Protein AF-R6BQC8-F1 (afdb_monomer_lite)

Foldseek 3Di:
DKKWAFDDFDADPVRATADPDCVLVLLVLVVLLVQFFKKKFWAAPPLVVSVVLLVVAFDFDDDPDNTTMTMHTPDPVSSCCCSVVQADPVRAGSTQKMWTHHPNHTAWIQHRSRNIIDGDDDDPVVQVVQVVSCVVDVRGVGMDDD

Radius of gyration: 14.48 Å; chains: 1; bounding box: 34×36×37 Å

Secondary structure (DSSP, 8-state):
-EEEEEPPPEE-TTS-EE-S--HHHHHHHHHHHTT-SEEEEEE-TT-HHHHHHHHHHSEEE--SSSSEEEEEE--HHHHHHHHHS-B-TTSSBS-SEEEEEETTEEEEEEEGGGTEEEE---SHHHHHHHHHHHHH-TTEEEEEE-

Sequence (146 aa):
MLILEFEEHRTNEEGKEIFESCDWWKELVSRAAQDADRFEVRCWEDEQEGIAFGQQYGQKQESSTKEIVFAGELTGQALSALVGDCVGADGVLKYFTLNLYAGGKLLFSSSHYGSEIYWMKDSFAEIGFLMMLTKKYPLIKGFDKR

pLDDT: mean 94.4, std 4.86, range [71.44, 98.75]

Structure (mmCIF, N/CA/C/O backbone):
data_AF-R6BQC8-F1
#
_entry.id   AF-R6BQC8-F1
#
loop_
_atom_site.group_PDB
_atom_site.id
_atom_site.type_symbol
_atom_site.label_atom_id
_atom_site.label_alt_id
_atom_site.label_comp_id
_atom_site.label_asym_id
_atom_site.label_entity_id
_atom_site.label_seq_id
_atom_site.pdbx_PDB_ins_code
_atom_site.Cartn_x
_atom_site.Cartn_y
_atom_site.Cartn_z
_atom_site.occupancy
_atom_site.B_iso_or_equiv
_atom_site.auth_seq_id
_atom_site.auth_comp_id
_atom_site.auth_asym_id
_atom_site.auth_atom_id
_atom_site.pdbx_PDB_model_num
ATOM 1 N N . MET A 1 1 ? 4.708 3.968 16.727 1.00 91.69 1 MET A N 1
ATOM 2 C CA . MET A 1 1 ? 4.666 3.491 15.328 1.00 91.69 1 MET A CA 1
ATOM 3 C C . MET A 1 1 ? 5.729 2.415 15.172 1.00 91.69 1 MET A C 1
ATOM 5 O O . MET A 1 1 ? 6.746 2.496 15.849 1.00 91.69 1 MET A O 1
ATOM 9 N N . LEU A 1 2 ? 5.498 1.395 14.351 1.00 96.56 2 LEU A N 1
ATOM 10 C CA . LEU A 1 2 ? 6.510 0.397 14.004 1.00 96.56 2 LEU A CA 1
ATOM 11 C C . LEU A 1 2 ? 6.995 0.665 12.578 1.00 96.56 2 LEU A C 1
ATOM 13 O O . LEU A 1 2 ? 6.178 0.967 11.709 1.00 96.56 2 LEU A O 1
ATOM 17 N N . ILE A 1 3 ? 8.299 0.584 12.348 1.00 96.25 3 ILE A N 1
ATOM 18 C CA . ILE A 1 3 ? 8.915 0.784 11.031 1.00 96.25 3 ILE A CA 1
ATOM 19 C C . ILE A 1 3 ? 9.629 -0.504 10.660 1.00 96.25 3 ILE A C 1
ATOM 21 O O . ILE A 1 3 ? 10.435 -0.974 11.458 1.00 96.25 3 ILE A O 1
ATOM 25 N N . LEU A 1 4 ? 9.324 -1.081 9.499 1.00 95.56 4 LEU A N 1
ATOM 26 C CA . LEU A 1 4 ? 10.020 -2.288 9.048 1.00 95.56 4 LEU A CA 1
ATOM 27 C C . LEU A 1 4 ? 11.387 -1.924 8.480 1.00 95.56 4 LEU A C 1
ATOM 29 O O . LEU A 1 4 ? 11.551 -0.903 7.815 1.00 95.56 4 LEU A O 1
ATOM 33 N N . GLU A 1 5 ? 12.347 -2.805 8.722 1.00 92.12 5 GLU A N 1
ATOM 34 C CA . GLU A 1 5 ? 13.695 -2.707 8.188 1.00 92.12 5 GLU A CA 1
ATOM 35 C C . GLU A 1 5 ? 13.914 -3.794 7.146 1.00 92.12 5 GLU A C 1
ATOM 37 O O . GLU A 1 5 ? 13.631 -4.971 7.391 1.00 92.12 5 GLU A O 1
ATOM 42 N N . PHE A 1 6 ? 14.461 -3.406 6.000 1.00 89.94 6 PHE A N 1
ATOM 43 C CA . PHE A 1 6 ? 14.692 -4.304 4.878 1.00 89.94 6 PHE A CA 1
ATOM 44 C C . PHE A 1 6 ? 16.188 -4.573 4.652 1.00 89.94 6 PHE A C 1
ATOM 46 O O . PHE A 1 6 ? 17.069 -3.820 5.084 1.00 89.94 6 PHE A O 1
ATOM 53 N N . GLU A 1 7 ? 16.499 -5.688 3.995 1.00 83.06 7 GLU A N 1
ATOM 54 C CA . GLU A 1 7 ? 17.796 -5.896 3.350 1.00 83.06 7 GLU A CA 1
ATOM 55 C C . GLU A 1 7 ? 18.055 -4.856 2.258 1.00 83.06 7 GLU A C 1
ATOM 57 O O . GLU A 1 7 ? 17.137 -4.163 1.814 1.00 83.06 7 GLU A O 1
ATOM 62 N N . GLU A 1 8 ? 19.331 -4.706 1.878 1.00 72.31 8 GLU A N 1
ATOM 63 C CA . GLU A 1 8 ? 19.696 -3.827 0.767 1.00 72.31 8 GLU A CA 1
ATOM 64 C C . GLU A 1 8 ? 18.892 -4.239 -0.469 1.00 72.31 8 GLU A C 1
ATOM 66 O O . GLU A 1 8 ? 18.992 -5.366 -0.958 1.00 72.31 8 GLU A O 1
ATOM 71 N N . HIS A 1 9 ? 18.062 -3.315 -0.933 1.00 71.44 9 HIS A N 1
ATOM 72 C CA . HIS A 1 9 ? 17.235 -3.458 -2.118 1.00 71.44 9 HIS A CA 1
ATOM 73 C C . HIS A 1 9 ? 17.939 -2.842 -3.325 1.00 71.44 9 HIS A C 1
ATOM 75 O O . HIS A 1 9 ? 18.886 -2.060 -3.204 1.00 71.44 9 HIS A O 1
ATOM 81 N N . ARG A 1 10 ? 17.507 -3.261 -4.514 1.00 82.38 10 ARG A N 1
ATOM 82 C CA . ARG A 1 10 ? 18.021 -2.747 -5.783 1.00 82.38 10 ARG A CA 1
ATOM 83 C C . ARG A 1 10 ? 16.997 -1.795 -6.361 1.00 82.38 10 ARG A C 1
ATOM 85 O O . ARG A 1 10 ? 15.810 -2.094 -6.321 1.00 82.38 10 ARG A O 1
ATOM 92 N N . THR A 1 11 ? 17.469 -0.736 -6.996 1.00 86.25 11 THR A N 1
ATOM 93 C CA . THR A 1 11 ? 16.619 0.133 -7.800 1.00 86.25 11 THR A CA 1
ATOM 94 C C . THR A 1 11 ? 16.803 -0.141 -9.291 1.00 86.25 11 THR A C 1
ATOM 96 O O . THR A 1 11 ? 17.864 -0.600 -9.727 1.00 86.25 11 THR A O 1
ATOM 99 N N . ASN A 1 12 ? 15.758 0.104 -10.083 1.00 84.56 12 ASN A N 1
ATOM 100 C CA . ASN A 1 12 ? 15.864 0.144 -11.543 1.00 84.56 12 ASN A CA 1
ATOM 101 C C . ASN A 1 12 ? 16.537 1.457 -12.013 1.00 84.56 12 ASN A C 1
ATOM 103 O O . ASN A 1 12 ? 16.899 2.311 -11.203 1.00 84.56 12 ASN A O 1
ATOM 107 N N . GLU A 1 13 ? 16.697 1.643 -13.328 1.00 85.44 13 GLU A N 1
ATOM 108 C CA . GLU A 1 13 ? 17.315 2.855 -13.908 1.00 85.44 13 GLU A CA 1
ATOM 109 C C . GLU A 1 13 ? 16.553 4.156 -13.582 1.00 85.44 13 GLU A C 1
ATOM 111 O O . GLU A 1 13 ? 17.135 5.239 -13.609 1.00 85.44 13 GLU A O 1
ATOM 116 N N . GLU A 1 14 ? 15.272 4.046 -13.227 1.00 83.25 14 GLU A N 1
ATOM 117 C CA . GLU A 1 14 ? 14.388 5.152 -12.840 1.00 83.25 14 GLU A CA 1
ATOM 118 C C . GLU A 1 14 ? 14.375 5.393 -11.318 1.00 83.25 14 GLU A C 1
ATOM 120 O O . GLU A 1 14 ? 13.676 6.279 -10.831 1.00 83.25 14 GLU A O 1
ATOM 125 N N . GLY A 1 15 ? 15.150 4.621 -10.546 1.00 84.19 15 GLY A N 1
ATOM 126 C CA . GLY A 1 15 ? 15.213 4.733 -9.090 1.00 84.19 15 GLY A CA 1
ATOM 127 C C . GLY A 1 15 ? 14.056 4.056 -8.345 1.00 84.19 15 GLY A C 1
ATOM 128 O O . GLY A 1 15 ? 13.879 4.324 -7.160 1.00 84.19 15 GLY A O 1
ATOM 129 N N . LYS A 1 16 ? 13.266 3.199 -9.006 1.00 87.06 16 LYS A N 1
ATOM 130 C CA . LYS A 1 16 ? 12.163 2.451 -8.380 1.00 87.06 16 LYS A CA 1
ATOM 131 C C . LYS A 1 16 ? 12.648 1.155 -7.746 1.00 87.06 16 LYS A C 1
ATOM 133 O O . LYS A 1 16 ? 13.508 0.481 -8.313 1.00 87.06 16 LYS A O 1
ATOM 138 N N . GLU A 1 17 ? 12.059 0.785 -6.615 1.00 88.75 17 GLU A N 1
ATOM 139 C CA . GLU A 1 17 ? 12.484 -0.375 -5.830 1.00 88.75 17 GLU A CA 1
ATOM 140 C C . GLU A 1 17 ? 12.093 -1.705 -6.466 1.00 88.75 17 GLU A C 1
ATOM 142 O O . GLU A 1 17 ? 10.931 -1.942 -6.799 1.00 88.75 17 GLU A O 1
ATOM 147 N N . ILE A 1 18 ? 13.072 -2.600 -6.585 1.00 85.88 18 ILE A N 1
ATOM 148 C CA . ILE A 1 18 ? 12.903 -3.951 -7.108 1.00 85.88 18 ILE A CA 1
ATOM 149 C C . ILE A 1 18 ? 13.004 -4.951 -5.957 1.00 85.88 18 ILE A C 1
ATOM 151 O O . ILE A 1 18 ? 14.025 -5.049 -5.271 1.00 85.88 18 ILE A O 1
ATOM 155 N N . PHE A 1 19 ? 11.972 -5.783 -5.832 1.00 86.00 19 PHE A N 1
ATOM 156 C CA . PHE A 1 19 ? 11.935 -6.921 -4.919 1.00 86.00 19 PHE A CA 1
ATOM 157 C C . PHE A 1 19 ? 11.853 -8.233 -5.703 1.00 86.00 19 PHE A C 1
ATOM 159 O O . PHE A 1 19 ? 11.172 -8.307 -6.722 1.00 86.00 19 PHE A O 1
ATOM 166 N N . GLU A 1 20 ? 12.495 -9.298 -5.210 1.00 83.31 20 GLU A N 1
ATOM 167 C CA . GLU A 1 20 ? 12.405 -10.632 -5.838 1.00 83.31 20 GLU A CA 1
ATOM 168 C C . GLU A 1 20 ? 10.969 -11.186 -5.836 1.00 83.31 20 GLU A C 1
ATOM 170 O O . GLU A 1 20 ? 10.568 -11.918 -6.738 1.00 83.31 20 GLU A O 1
ATOM 175 N N . SER A 1 21 ? 10.186 -10.823 -4.818 1.00 88.31 21 SER A N 1
ATOM 176 C CA . SER A 1 21 ? 8.750 -11.077 -4.723 1.00 88.31 21 SER A CA 1
ATOM 177 C C . SER A 1 21 ? 8.078 -9.934 -3.964 1.00 88.31 21 SER A C 1
ATOM 179 O O . SER A 1 21 ? 8.676 -9.343 -3.066 1.00 88.31 21 SER A O 1
ATOM 181 N N . CYS A 1 22 ? 6.814 -9.661 -4.292 1.00 91.56 22 CYS A N 1
ATOM 182 C CA . CYS A 1 22 ? 5.952 -8.715 -3.578 1.00 91.56 22 CYS A CA 1
ATOM 183 C C . CYS A 1 22 ? 4.915 -9.413 -2.676 1.00 91.56 22 CYS A C 1
ATOM 185 O O . CYS A 1 22 ? 3.966 -8.782 -2.217 1.00 91.56 22 CYS A O 1
ATOM 187 N N . ASP A 1 23 ? 5.050 -10.715 -2.407 1.00 94.56 23 ASP A N 1
ATOM 188 C CA . ASP A 1 23 ? 4.064 -11.442 -1.591 1.00 94.56 23 ASP A CA 1
ATOM 189 C C . ASP A 1 23 ? 4.045 -10.971 -0.130 1.00 94.56 23 ASP A C 1
ATOM 191 O O . ASP A 1 23 ? 2.982 -10.907 0.486 1.00 94.56 23 ASP A O 1
ATOM 195 N N . TRP A 1 24 ? 5.197 -10.554 0.402 1.00 95.19 24 TRP A N 1
ATOM 196 C CA . TRP A 1 24 ? 5.292 -9.908 1.714 1.00 95.19 24 TRP A CA 1
ATOM 197 C C . TRP A 1 24 ? 4.431 -8.638 1.787 1.00 95.19 24 TRP A C 1
ATOM 199 O O . TRP A 1 24 ? 3.739 -8.404 2.779 1.00 95.19 24 TRP A O 1
ATOM 209 N N . TRP A 1 25 ? 4.434 -7.847 0.711 1.00 96.75 25 TRP A N 1
ATOM 210 C CA . TRP A 1 25 ? 3.683 -6.602 0.612 1.00 96.75 25 TRP A CA 1
ATOM 211 C C . TRP A 1 25 ? 2.185 -6.890 0.566 1.00 96.75 25 TRP A C 1
ATOM 213 O O . TRP A 1 25 ? 1.416 -6.295 1.319 1.00 96.75 25 TRP A O 1
ATOM 223 N N . LYS A 1 26 ? 1.773 -7.884 -0.233 1.00 97.06 26 LYS A N 1
ATOM 224 C CA . LYS A 1 26 ? 0.376 -8.341 -0.286 1.00 97.06 26 LYS A CA 1
ATOM 225 C C . LYS A 1 26 ? -0.121 -8.790 1.086 1.00 97.06 26 LYS A C 1
ATOM 227 O O . LYS A 1 26 ? -1.253 -8.471 1.445 1.00 97.06 26 LYS A O 1
ATOM 232 N N . GLU A 1 27 ? 0.698 -9.502 1.862 1.00 97.50 27 GLU A N 1
ATOM 233 C CA . GLU A 1 27 ? 0.331 -9.948 3.213 1.00 97.50 27 GLU A CA 1
ATOM 234 C C . GLU A 1 27 ? 0.219 -8.792 4.209 1.00 97.50 27 GLU A C 1
ATOM 236 O O . GLU A 1 27 ? -0.756 -8.743 4.963 1.00 97.50 27 GLU A O 1
ATOM 241 N N . LEU A 1 28 ? 1.150 -7.833 4.178 1.00 97.50 28 LEU A N 1
ATOM 242 C CA . LEU A 1 28 ? 1.071 -6.611 4.989 1.00 97.50 28 LEU A CA 1
ATOM 243 C C . LEU A 1 28 ? -0.205 -5.828 4.700 1.00 97.50 28 LEU A C 1
ATOM 245 O O . LEU A 1 28 ? -0.978 -5.527 5.610 1.00 97.50 28 LEU A O 1
ATOM 249 N N . VAL A 1 29 ? -0.436 -5.533 3.424 1.00 98.00 29 VAL A N 1
ATOM 250 C CA . VAL A 1 29 ? -1.591 -4.767 2.967 1.00 98.00 29 VAL A CA 1
ATOM 251 C C . VAL A 1 29 ? -2.885 -5.491 3.309 1.00 98.00 29 VAL A C 1
ATOM 253 O O . VAL A 1 29 ? -3.786 -4.883 3.878 1.00 98.00 29 VAL A O 1
ATOM 256 N N . SER A 1 30 ? -2.973 -6.795 3.030 1.00 98.00 30 SER A N 1
ATOM 257 C CA . SER A 1 30 ? -4.167 -7.588 3.339 1.00 98.00 30 SER A CA 1
ATOM 258 C C . SER A 1 30 ? -4.457 -7.609 4.836 1.00 98.00 30 SER A C 1
ATOM 260 O O . SER A 1 30 ? -5.618 -7.528 5.231 1.00 98.00 30 SER A O 1
ATOM 262 N N . ARG A 1 31 ? -3.422 -7.687 5.684 1.00 97.81 31 ARG A N 1
ATOM 263 C CA . ARG A 1 31 ? -3.587 -7.631 7.138 1.00 97.81 31 ARG A CA 1
ATOM 264 C C . ARG A 1 31 ? -4.057 -6.254 7.601 1.00 97.81 31 ARG A C 1
ATOM 266 O O . ARG A 1 31 ? -5.003 -6.189 8.379 1.00 97.81 31 ARG A O 1
ATOM 273 N N . ALA A 1 32 ? -3.439 -5.175 7.123 1.00 97.62 32 ALA A N 1
ATOM 274 C CA . ALA A 1 32 ? -3.822 -3.810 7.486 1.00 97.62 32 ALA A CA 1
ATOM 275 C C . ALA A 1 32 ? -5.238 -3.454 7.002 1.00 97.62 32 ALA A C 1
ATOM 277 O O . ALA A 1 32 ? -5.990 -2.785 7.711 1.00 97.62 32 ALA A O 1
ATOM 278 N N . ALA A 1 33 ? -5.618 -3.951 5.823 1.00 97.94 33 ALA A N 1
ATOM 279 C CA . ALA A 1 33 ? -6.923 -3.736 5.212 1.00 97.94 33 ALA A CA 1
ATOM 280 C C . ALA A 1 33 ? -8.090 -4.316 6.022 1.00 97.94 33 ALA A C 1
ATOM 282 O O . ALA A 1 33 ? -9.204 -3.823 5.893 1.00 97.94 33 ALA A O 1
ATOM 283 N N . GLN A 1 34 ? -7.855 -5.317 6.882 1.00 97.31 34 GLN A N 1
ATOM 284 C CA . GLN A 1 34 ? -8.908 -5.910 7.724 1.00 97.31 34 GLN A CA 1
ATOM 285 C C . GLN A 1 34 ? -9.584 -4.891 8.644 1.00 97.31 34 GLN A C 1
ATOM 287 O O . GLN A 1 34 ? -10.744 -5.069 9.004 1.00 97.31 34 GLN A O 1
ATOM 292 N N . ASP A 1 35 ? -8.859 -3.839 9.017 1.00 96.75 35 ASP A N 1
ATOM 293 C CA . ASP A 1 35 ? -9.355 -2.791 9.900 1.00 96.75 35 ASP A CA 1
ATOM 294 C C . ASP A 1 35 ? -9.562 -1.453 9.181 1.00 96.75 35 ASP A C 1
ATOM 296 O O . ASP A 1 35 ? -9.986 -0.495 9.822 1.00 96.75 35 ASP A O 1
ATOM 300 N N . ALA A 1 36 ? -9.213 -1.360 7.894 1.00 98.31 36 ALA A N 1
ATOM 301 C CA . ALA A 1 36 ? -9.246 -0.120 7.132 1.00 98.31 36 ALA A CA 1
ATOM 302 C C . ALA A 1 36 ? -10.584 0.059 6.401 1.00 98.31 36 ALA A C 1
ATOM 304 O O . ALA A 1 36 ? -11.145 -0.890 5.861 1.00 98.31 36 ALA A O 1
ATOM 305 N N . ASP A 1 37 ? -11.068 1.298 6.343 1.00 98.56 37 ASP A N 1
ATOM 306 C CA . ASP A 1 37 ? -12.263 1.697 5.591 1.00 98.56 37 ASP A CA 1
ATOM 307 C C . ASP A 1 37 ? -11.933 2.508 4.329 1.00 98.56 37 ASP A C 1
ATOM 309 O O . ASP A 1 37 ? -12.770 2.637 3.432 1.00 98.56 37 ASP A O 1
ATOM 313 N N . ARG A 1 38 ? -10.706 3.031 4.219 1.00 98.62 38 ARG A N 1
ATOM 314 C CA . ARG A 1 38 ? -10.301 3.935 3.139 1.00 98.62 38 ARG A CA 1
ATOM 315 C C . ARG A 1 38 ? -8.862 3.698 2.708 1.00 98.62 38 ARG A C 1
ATOM 317 O O . ARG A 1 38 ? -8.006 3.374 3.532 1.00 98.62 38 ARG A O 1
ATOM 324 N N . PHE A 1 39 ? -8.586 3.950 1.434 1.00 98.69 39 PHE A N 1
ATOM 325 C CA . PHE A 1 39 ? -7.235 4.003 0.887 1.00 98.69 39 PHE A CA 1
ATOM 326 C C . PHE A 1 39 ? -6.904 5.396 0.343 1.00 98.69 39 PHE A C 1
ATOM 328 O O . PHE A 1 39 ? -7.792 6.181 -0.001 1.00 98.69 39 PHE A O 1
ATOM 335 N N . GLU A 1 40 ? -5.612 5.677 0.236 1.00 98.56 40 GLU A N 1
ATOM 336 C CA . GLU A 1 40 ? -5.044 6.747 -0.578 1.00 98.56 40 GLU A CA 1
ATOM 337 C C . GLU A 1 40 ? -3.842 6.175 -1.331 1.00 98.56 40 GLU A C 1
ATOM 339 O O . GLU A 1 40 ? -2.974 5.554 -0.720 1.00 98.56 40 GLU A O 1
ATOM 344 N N . VAL A 1 41 ? -3.791 6.380 -2.644 1.00 98.19 41 VAL A N 1
ATOM 345 C CA . VAL A 1 41 ? -2.606 6.108 -3.461 1.00 98.19 41 VAL A CA 1
ATOM 346 C C . VAL A 1 41 ? -2.016 7.421 -3.947 1.00 98.19 41 VAL A C 1
ATOM 348 O O . VAL A 1 41 ? -2.747 8.356 -4.292 1.00 98.19 41 VAL A O 1
ATOM 351 N N . ARG A 1 42 ? -0.689 7.485 -3.971 1.00 97.94 42 ARG A N 1
ATOM 352 C CA . ARG A 1 42 ? 0.074 8.601 -4.527 1.00 97.94 42 ARG A CA 1
ATOM 353 C C . ARG A 1 42 ? 0.968 8.064 -5.619 1.00 97.94 42 ARG A C 1
ATOM 355 O O . ARG A 1 42 ? 1.626 7.045 -5.409 1.00 97.94 42 ARG A O 1
ATOM 362 N N . CYS A 1 43 ? 0.969 8.764 -6.743 1.00 96.69 43 CYS A N 1
ATOM 363 C CA . CYS A 1 43 ? 1.713 8.381 -7.927 1.00 96.69 43 CYS A CA 1
ATOM 364 C C . CYS A 1 43 ? 2.456 9.574 -8.532 1.00 96.69 43 CYS A C 1
ATOM 366 O O . CYS A 1 43 ? 1.979 10.711 -8.452 1.00 96.69 43 CYS A O 1
ATOM 368 N N . TRP A 1 44 ? 3.585 9.317 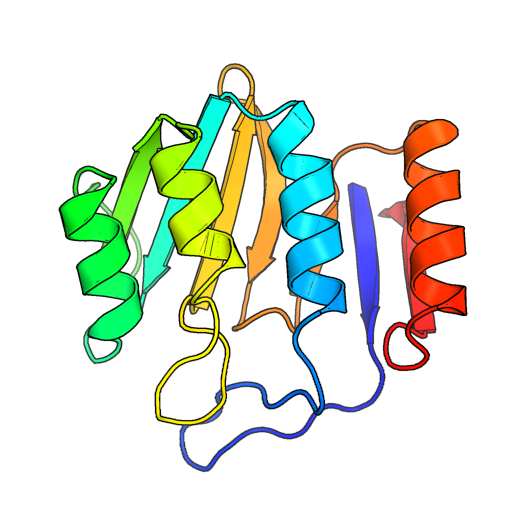-9.183 1.00 95.69 44 TRP A N 1
ATOM 369 C CA . TRP A 1 44 ? 4.201 10.278 -10.101 1.00 95.69 44 TRP A CA 1
ATOM 370 C C . TRP A 1 44 ? 3.403 10.375 -11.407 1.00 95.69 44 TRP A C 1
ATOM 372 O O . TRP A 1 44 ? 2.551 9.538 -11.703 1.00 95.69 44 TRP A O 1
ATOM 382 N N . GLU A 1 45 ? 3.619 11.445 -12.174 1.00 94.69 45 GLU A N 1
ATOM 383 C CA . GLU A 1 45 ? 2.818 11.743 -13.371 1.00 94.69 45 GLU A CA 1
ATOM 384 C C . GLU A 1 45 ? 2.947 10.695 -14.487 1.00 94.69 45 GLU A C 1
ATOM 386 O O . GLU A 1 45 ? 2.037 10.541 -15.302 1.00 94.69 45 GLU A O 1
ATOM 391 N N . ASP A 1 46 ? 4.057 9.967 -14.504 1.00 92.94 46 ASP A N 1
ATOM 392 C CA . ASP A 1 46 ? 4.426 8.925 -15.455 1.00 92.94 46 ASP A CA 1
ATOM 393 C C . ASP A 1 46 ? 3.955 7.517 -15.042 1.00 92.94 46 ASP A C 1
ATOM 395 O O . ASP A 1 46 ? 3.925 6.610 -15.874 1.00 92.94 46 ASP A O 1
ATOM 399 N N . GLU A 1 47 ? 3.464 7.330 -13.816 1.00 94.00 47 GLU A N 1
ATOM 400 C CA . GLU A 1 47 ? 3.021 6.035 -13.278 1.00 94.00 47 GLU A CA 1
ATOM 401 C C . GLU A 1 47 ? 1.585 5.675 -13.688 1.00 94.00 47 GLU A C 1
ATOM 403 O O . GLU A 1 47 ? 0.655 5.611 -12.876 1.00 94.00 47 GLU A O 1
ATOM 408 N N . GLN A 1 48 ? 1.388 5.424 -14.982 1.00 95.50 48 GLN A N 1
ATOM 409 C CA . GLN A 1 48 ? 0.053 5.240 -15.563 1.00 95.50 48 GLN A CA 1
ATOM 410 C C . GLN A 1 48 ? -0.746 4.092 -14.932 1.00 95.50 48 GLN A C 1
ATOM 412 O O . GLN A 1 48 ? -1.961 4.212 -14.786 1.00 95.50 48 GLN A O 1
ATOM 417 N N . GLU A 1 49 ? -0.098 2.996 -14.532 1.00 95.56 49 GLU A N 1
ATOM 418 C CA . GLU A 1 49 ? -0.799 1.853 -13.934 1.00 95.56 49 GLU A CA 1
ATOM 419 C C . GLU A 1 49 ? -1.351 2.171 -12.533 1.00 95.56 49 GLU A C 1
ATOM 421 O O . GLU A 1 49 ? -2.503 1.847 -12.229 1.00 95.56 49 GLU A O 1
ATOM 426 N N . GLY A 1 50 ? -0.570 2.862 -11.695 1.00 95.62 50 GLY A N 1
ATOM 427 C CA . GLY A 1 50 ? -1.020 3.333 -10.382 1.00 95.62 50 GLY A CA 1
ATOM 428 C C . GLY A 1 50 ? -2.113 4.400 -10.499 1.00 95.62 50 GLY A C 1
ATOM 429 O O . GLY A 1 50 ? -3.126 4.345 -9.792 1.00 95.62 50 GLY A O 1
ATOM 430 N N . ILE A 1 51 ? -1.972 5.318 -11.463 1.00 97.38 51 ILE A N 1
ATOM 431 C CA . ILE A 1 51 ? -2.992 6.324 -11.788 1.00 97.38 51 ILE A CA 1
ATOM 432 C C . ILE A 1 51 ? -4.297 5.657 -12.240 1.00 97.38 51 ILE A C 1
ATOM 434 O O . ILE A 1 51 ? -5.367 6.059 -11.784 1.00 97.38 51 ILE A O 1
ATOM 438 N N . ALA A 1 52 ? -4.232 4.637 -13.100 1.00 97.44 52 ALA A N 1
ATOM 439 C CA . ALA A 1 52 ? -5.411 3.922 -13.588 1.00 97.44 52 ALA A CA 1
ATOM 440 C C . ALA A 1 52 ? -6.188 3.258 -12.441 1.00 97.44 52 ALA A C 1
ATOM 442 O O . ALA A 1 52 ? -7.413 3.384 -12.373 1.00 97.44 52 ALA A O 1
ATOM 443 N N . PHE A 1 53 ? -5.484 2.637 -11.486 1.00 97.75 53 PHE A N 1
ATOM 444 C CA . PHE A 1 53 ? -6.105 2.132 -10.260 1.00 97.75 53 PHE A CA 1
ATOM 445 C C . PHE A 1 53 ? -6.814 3.258 -9.487 1.00 97.75 53 PHE A C 1
ATOM 447 O O . PHE A 1 53 ? -7.989 3.131 -9.132 1.00 97.75 53 PHE A O 1
ATOM 454 N N . GLY A 1 54 ? -6.127 4.382 -9.265 1.00 97.44 54 GLY A N 1
ATOM 455 C CA . GLY A 1 54 ? -6.678 5.530 -8.545 1.00 97.44 54 GLY A CA 1
ATOM 456 C C . GLY A 1 54 ? -7.921 6.131 -9.211 1.00 97.44 54 GLY A C 1
ATOM 457 O O . GLY A 1 54 ? -8.880 6.470 -8.520 1.00 97.44 54 GLY A O 1
ATOM 458 N N . GLN A 1 55 ? -7.941 6.212 -10.543 1.00 98.00 55 GLN A N 1
ATOM 459 C CA . GLN A 1 55 ? -9.0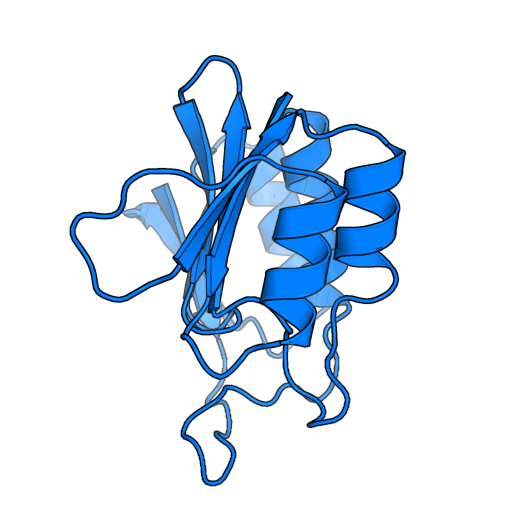89 6.683 -11.326 1.00 98.00 55 GLN A CA 1
ATOM 460 C C . GLN A 1 55 ? -10.283 5.728 -11.263 1.00 98.00 55 GLN A C 1
ATOM 462 O O . GLN A 1 55 ? -11.428 6.177 -11.279 1.00 98.00 55 GLN A O 1
ATOM 467 N N . GLN A 1 56 ? -10.025 4.420 -11.220 1.00 98.06 56 GLN A N 1
ATOM 468 C CA . GLN A 1 56 ? -11.075 3.408 -11.213 1.00 98.06 56 GLN A CA 1
ATOM 469 C C . GLN A 1 56 ? -11.734 3.254 -9.838 1.00 98.06 56 GLN A C 1
ATOM 471 O O . GLN A 1 56 ? -12.948 3.071 -9.760 1.00 98.06 56 GLN A O 1
ATOM 476 N N . TYR A 1 57 ? -10.947 3.303 -8.761 1.00 98.19 57 TYR A N 1
ATOM 477 C CA . TYR A 1 57 ? -11.417 2.968 -7.411 1.00 98.19 57 TYR A CA 1
ATOM 478 C C . TYR A 1 57 ? -11.510 4.164 -6.461 1.00 98.19 57 TYR A C 1
ATOM 480 O O . TYR A 1 57 ? -12.040 4.030 -5.358 1.00 98.19 57 TYR A O 1
ATOM 488 N N . GLY A 1 58 ? -10.987 5.324 -6.852 1.00 97.94 58 GLY A N 1
ATOM 489 C CA . GLY A 1 58 ? -10.928 6.509 -6.010 1.00 97.94 58 GLY A CA 1
ATOM 490 C C . GLY A 1 58 ? -11.357 7.776 -6.734 1.00 97.94 58 GLY A C 1
ATOM 491 O O . GLY A 1 58 ? -11.792 7.782 -7.883 1.00 97.94 58 GLY A O 1
ATOM 492 N N . GLN A 1 59 ? -11.231 8.886 -6.020 1.00 98.31 59 GLN A N 1
ATOM 493 C CA . GLN A 1 59 ? -11.405 10.228 -6.549 1.00 98.31 59 GLN A CA 1
ATOM 494 C C . GLN A 1 59 ? -10.092 10.981 -6.417 1.00 98.31 59 GLN A C 1
ATOM 496 O O . GLN A 1 59 ? -9.401 10.865 -5.399 1.00 98.31 59 GLN A O 1
ATOM 501 N N . LYS A 1 60 ? -9.758 11.770 -7.439 1.00 97.94 60 LYS A N 1
ATOM 502 C CA . LYS A 1 60 ? -8.579 12.631 -7.407 1.00 97.94 60 LYS A CA 1
ATOM 503 C C . LYS A 1 60 ? -8.709 13.637 -6.262 1.00 97.94 60 LYS A C 1
ATOM 505 O O . LYS A 1 60 ? -9.750 14.272 -6.118 1.00 97.94 60 LYS A O 1
ATOM 510 N N . GLN A 1 61 ? -7.652 13.771 -5.476 1.00 97.62 61 GLN A N 1
ATOM 511 C CA . GLN A 1 61 ? -7.560 14.703 -4.358 1.00 97.62 61 GLN A CA 1
ATOM 512 C C . GLN A 1 61 ? -6.665 15.889 -4.725 1.00 97.62 61 GLN A C 1
ATOM 514 O O . GLN A 1 61 ? -5.845 15.813 -5.645 1.00 97.62 61 GLN A O 1
ATOM 519 N N . GLU A 1 62 ? -6.810 16.990 -3.991 1.00 94.56 62 GLU A N 1
ATOM 520 C CA . GLU A 1 62 ? -5.806 18.051 -4.012 1.00 94.56 62 GLU A CA 1
ATOM 521 C C . GLU A 1 62 ? -4.520 17.552 -3.345 1.00 94.56 62 GLU A C 1
ATOM 523 O O . GLU A 1 62 ? -4.558 16.893 -2.305 1.00 94.56 62 GLU A O 1
ATOM 528 N N . SER A 1 63 ? -3.376 17.873 -3.946 1.00 91.94 63 SER A N 1
ATOM 529 C CA . SER A 1 63 ? -2.059 17.533 -3.413 1.00 91.94 63 SER A CA 1
ATOM 530 C C . SER A 1 63 ? -1.237 18.799 -3.213 1.00 91.94 63 SER A C 1
ATOM 532 O O . SER A 1 63 ? -1.246 19.695 -4.056 1.00 91.94 63 SER A O 1
ATOM 534 N N . SER A 1 64 ? -0.519 18.875 -2.093 1.00 90.19 64 SER A N 1
ATOM 535 C CA . SER A 1 64 ? 0.488 19.913 -1.841 1.00 90.19 64 SER A CA 1
ATOM 536 C C . SER A 1 64 ? 1.856 19.565 -2.437 1.00 90.19 64 SER A C 1
ATOM 538 O O . SER A 1 64 ? 2.765 20.396 -2.423 1.00 90.19 64 SER A O 1
ATOM 540 N N . THR A 1 65 ? 2.012 18.343 -2.946 1.00 90.69 65 THR A N 1
ATOM 541 C CA . THR A 1 65 ? 3.214 17.843 -3.615 1.00 90.69 65 THR A CA 1
ATOM 542 C C . THR A 1 65 ? 2.958 17.727 -5.121 1.00 90.69 65 THR A C 1
ATOM 544 O O . THR A 1 65 ? 1.871 18.023 -5.615 1.00 90.69 65 THR A O 1
ATOM 547 N N . LYS A 1 66 ? 3.975 17.299 -5.877 1.00 93.06 66 LYS A N 1
ATOM 548 C CA . LYS A 1 66 ? 3.830 17.005 -7.312 1.00 93.06 66 LYS A CA 1
ATOM 549 C C . LYS A 1 66 ? 3.137 15.665 -7.589 1.00 93.06 66 LYS A C 1
ATOM 551 O O . LYS A 1 66 ? 2.843 15.373 -8.742 1.00 93.06 66 LYS A O 1
ATOM 556 N N . GLU A 1 67 ? 2.899 14.862 -6.557 1.00 95.75 67 GLU A N 1
ATOM 557 C CA . GLU A 1 67 ? 2.260 13.558 -6.691 1.00 95.75 67 GLU A CA 1
ATOM 558 C C . GLU A 1 67 ? 0.784 13.729 -7.052 1.00 95.75 67 GLU A C 1
ATOM 560 O O . GLU A 1 67 ? 0.075 14.585 -6.507 1.00 95.75 67 GLU A O 1
ATOM 565 N N . ILE A 1 68 ? 0.300 12.864 -7.933 1.00 97.69 68 ILE A N 1
ATOM 566 C CA . ILE A 1 68 ? -1.118 12.706 -8.207 1.00 97.69 68 ILE A CA 1
ATOM 567 C C . ILE A 1 68 ? -1.695 11.804 -7.119 1.00 97.69 68 ILE A C 1
ATOM 569 O O . ILE A 1 68 ? -1.271 10.663 -6.952 1.00 97.69 68 ILE A O 1
ATOM 573 N N . VAL A 1 69 ? -2.671 12.327 -6.379 1.00 98.25 69 VAL A N 1
ATOM 574 C CA . VAL A 1 69 ? -3.266 11.639 -5.230 1.00 98.25 69 VAL A CA 1
ATOM 575 C C . VAL A 1 69 ? -4.688 11.209 -5.562 1.00 98.25 69 VAL A C 1
ATOM 577 O O . VAL A 1 69 ? -5.495 12.015 -6.034 1.00 98.25 69 VAL A O 1
ATOM 580 N N . PHE A 1 70 ? -5.011 9.951 -5.275 1.00 98.56 70 PHE 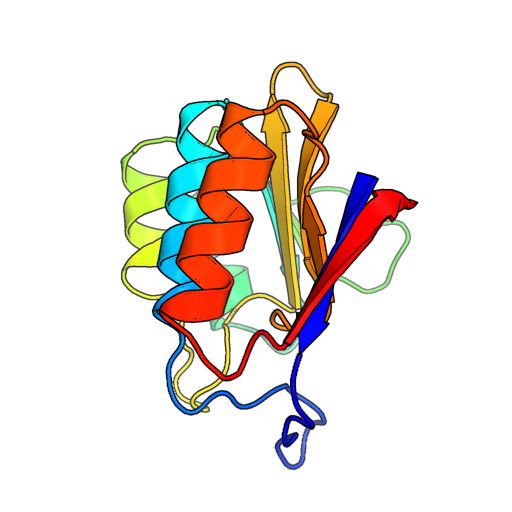A N 1
ATOM 581 C CA . PHE A 1 70 ? -6.372 9.424 -5.322 1.00 98.56 70 PHE A CA 1
ATOM 582 C C . PHE A 1 70 ? -6.730 8.804 -3.980 1.00 98.56 70 PHE A C 1
ATOM 584 O O . PHE A 1 70 ? -5.921 8.093 -3.393 1.00 98.56 70 PHE A O 1
ATOM 591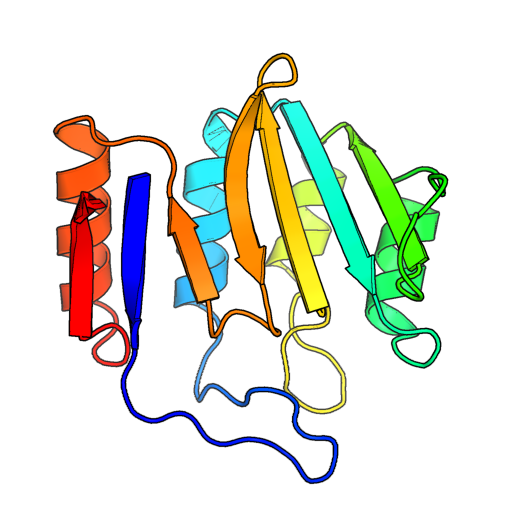 N N . ALA A 1 71 ? -7.954 9.030 -3.514 1.00 98.38 71 ALA A N 1
ATOM 592 C CA . ALA A 1 71 ? -8.471 8.410 -2.300 1.00 98.38 71 ALA A CA 1
ATOM 593 C C . ALA A 1 71 ? -9.893 7.895 -2.519 1.00 98.38 71 ALA A C 1
ATOM 595 O O . ALA A 1 71 ? -10.669 8.492 -3.268 1.00 98.38 71 ALA A O 1
ATOM 596 N N . GLY A 1 72 ? -10.237 6.792 -1.863 1.00 98.25 72 GLY A N 1
ATOM 597 C CA . GLY A 1 72 ? -11.533 6.137 -2.014 1.00 98.25 72 GLY A CA 1
ATOM 598 C C . GLY A 1 72 ? -11.812 5.138 -0.899 1.00 98.25 72 GLY A C 1
ATOM 599 O O . GLY A 1 72 ? -10.926 4.801 -0.112 1.00 98.25 72 GLY A O 1
ATOM 600 N N . GLU A 1 73 ? -13.057 4.677 -0.813 1.00 98.44 73 GLU A N 1
ATOM 601 C CA . GLU A 1 73 ? -13.437 3.604 0.110 1.00 98.44 73 GLU A CA 1
ATOM 602 C C . GLU A 1 73 ? -12.685 2.314 -0.233 1.00 98.44 73 GLU A C 1
ATOM 604 O O . GLU A 1 73 ? -12.585 1.919 -1.400 1.00 98.44 73 GLU A O 1
ATOM 609 N N . LEU A 1 74 ? -12.176 1.623 0.787 1.00 98.50 74 LEU A N 1
ATOM 610 C CA . LEU A 1 74 ? -11.497 0.345 0.606 1.00 98.50 74 LEU A CA 1
ATOM 611 C C . LEU A 1 74 ? -12.525 -0.787 0.498 1.00 98.50 74 LEU A C 1
ATOM 613 O O . LEU A 1 74 ? -12.741 -1.573 1.417 1.00 98.50 74 LEU A O 1
ATOM 617 N N . THR A 1 75 ? -13.187 -0.864 -0.652 1.00 98.25 75 THR A N 1
ATOM 618 C CA . THR A 1 75 ? -14.106 -1.966 -0.956 1.00 98.25 75 THR A CA 1
ATOM 619 C C . THR A 1 75 ? -13.346 -3.274 -1.194 1.00 98.25 75 THR A C 1
ATOM 621 O O . THR A 1 75 ? -12.163 -3.273 -1.535 1.00 98.25 75 THR A O 1
ATOM 624 N N . GLY A 1 76 ? -14.038 -4.416 -1.114 1.00 97.75 76 GLY A N 1
ATOM 625 C CA . GLY A 1 76 ? -13.435 -5.713 -1.449 1.00 97.75 76 GLY A CA 1
ATOM 626 C C . GLY A 1 76 ? -12.896 -5.789 -2.886 1.00 97.75 76 GLY A C 1
ATOM 627 O O . GLY A 1 76 ? -11.886 -6.444 -3.125 1.00 97.75 76 GLY A O 1
ATOM 628 N N . GLN A 1 77 ? -13.519 -5.080 -3.836 1.00 97.75 77 GLN A N 1
ATOM 629 C CA . GLN A 1 77 ? -13.026 -4.993 -5.217 1.00 97.75 77 GLN A CA 1
ATOM 630 C C . GLN A 1 77 ? -11.747 -4.157 -5.309 1.00 97.75 77 GLN A C 1
ATOM 632 O O . GLN A 1 77 ? -10.801 -4.583 -5.967 1.00 97.75 77 GLN A O 1
ATOM 637 N N . ALA A 1 78 ? -11.705 -3.008 -4.625 1.00 97.62 78 ALA A N 1
ATOM 638 C CA . ALA A 1 78 ? -10.513 -2.167 -4.568 1.00 97.62 78 ALA A CA 1
ATOM 639 C C . ALA A 1 78 ? -9.345 -2.924 -3.924 1.00 97.62 78 ALA A C 1
ATOM 641 O O . ALA A 1 78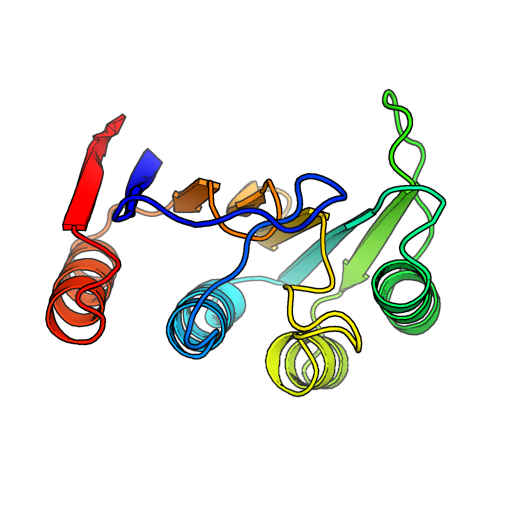 ? -8.262 -2.965 -4.497 1.00 97.62 78 ALA A O 1
ATOM 642 N N . LEU A 1 79 ? -9.579 -3.603 -2.794 1.00 98.00 79 LEU A N 1
ATOM 643 C CA . LEU A 1 79 ? -8.565 -4.433 -2.144 1.00 98.00 79 LEU A CA 1
ATOM 644 C C . LEU A 1 79 ? -8.080 -5.558 -3.066 1.00 98.00 79 LEU A C 1
ATOM 646 O O . LEU A 1 79 ? -6.876 -5.748 -3.205 1.00 98.00 79 LEU A O 1
ATOM 650 N N . SER A 1 80 ? -8.998 -6.277 -3.722 1.00 97.44 80 SER A N 1
ATOM 651 C CA . SER A 1 80 ? -8.640 -7.365 -4.638 1.00 97.44 80 SER A CA 1
ATOM 652 C C . SER A 1 80 ? -7.787 -6.884 -5.809 1.00 97.44 80 SER A C 1
ATOM 654 O O . SER A 1 80 ? -6.858 -7.590 -6.190 1.00 97.44 80 SER A O 1
ATOM 656 N N . ALA A 1 81 ? -8.086 -5.717 -6.383 1.00 96.25 81 ALA A N 1
ATOM 657 C CA . ALA A 1 81 ? -7.270 -5.134 -7.444 1.00 96.25 81 ALA A CA 1
ATOM 658 C C . ALA A 1 81 ? -5.898 -4.703 -6.909 1.00 96.25 81 ALA A C 1
ATOM 660 O O . ALA A 1 81 ? -4.872 -5.027 -7.499 1.00 96.25 81 ALA A O 1
ATOM 661 N N . LEU A 1 82 ? -5.890 -4.062 -5.741 1.00 95.62 82 LEU A N 1
ATOM 662 C CA . LEU A 1 82 ? -4.694 -3.522 -5.114 1.00 95.62 82 LEU A CA 1
ATOM 663 C C . LEU A 1 82 ? -3.662 -4.603 -4.766 1.00 95.62 82 LEU A C 1
ATOM 665 O O . LEU A 1 82 ? -2.475 -4.360 -4.939 1.00 95.62 82 LEU A O 1
ATOM 669 N N . VAL A 1 83 ? -4.080 -5.787 -4.297 1.00 95.44 83 VAL A N 1
ATOM 670 C CA . VAL A 1 83 ? -3.149 -6.896 -3.973 1.00 95.44 83 VAL A CA 1
ATOM 671 C C . VAL A 1 83 ? -2.993 -7.923 -5.097 1.00 95.44 83 VAL A C 1
ATOM 673 O O . VAL A 1 83 ? -1.984 -8.629 -5.144 1.00 95.44 83 VAL A O 1
ATOM 676 N N . GLY A 1 84 ? -3.986 -8.046 -5.981 1.00 92.81 84 GLY A N 1
ATOM 677 C CA . GLY A 1 84 ? -4.006 -9.044 -7.053 1.00 92.81 84 GLY A CA 1
ATOM 678 C C . GLY A 1 84 ? -3.140 -8.670 -8.253 1.00 92.81 84 GLY A C 1
ATOM 679 O O . GLY A 1 84 ? -2.587 -9.559 -8.896 1.00 92.81 84 GLY A O 1
ATOM 680 N N . ASP A 1 85 ? -2.990 -7.373 -8.516 1.00 89.19 85 ASP A N 1
ATOM 681 C CA . ASP A 1 85 ? -2.229 -6.825 -9.640 1.00 89.19 85 ASP A CA 1
ATOM 682 C C . ASP A 1 85 ? -1.371 -5.639 -9.168 1.00 89.19 85 ASP A C 1
ATOM 684 O O . ASP A 1 85 ? -1.479 -4.518 -9.654 1.00 89.19 85 ASP A O 1
ATOM 688 N N . CYS A 1 86 ? -0.557 -5.874 -8.134 1.00 92.56 86 CYS A N 1
ATOM 689 C CA . CYS A 1 86 ? 0.210 -4.827 -7.453 1.00 92.56 86 CYS A CA 1
ATOM 690 C C . CYS A 1 86 ? 1.554 -4.488 -8.116 1.00 92.56 86 CYS A C 1
ATOM 692 O O . CYS A 1 86 ? 2.165 -3.484 -7.756 1.00 92.56 86 CYS A O 1
ATOM 694 N N . VAL A 1 87 ? 2.030 -5.327 -9.043 1.00 92.88 87 VAL A N 1
ATOM 695 C CA . VAL A 1 87 ? 3.333 -5.189 -9.714 1.00 92.88 87 VAL A CA 1
ATOM 696 C C . VAL A 1 87 ? 3.120 -4.735 -11.155 1.00 92.88 87 VAL A C 1
ATOM 698 O O . VAL A 1 87 ? 2.338 -5.351 -11.875 1.00 92.88 87 VAL A O 1
ATOM 701 N N . GLY A 1 88 ? 3.780 -3.648 -11.546 1.00 90.25 88 GLY A N 1
ATOM 702 C CA . GLY A 1 88 ? 3.738 -3.064 -12.885 1.00 90.25 88 GLY A CA 1
ATOM 703 C C . GLY A 1 88 ? 4.480 -3.890 -13.927 1.00 90.25 88 GLY A C 1
ATOM 704 O O . GLY A 1 88 ? 5.200 -4.842 -13.613 1.00 90.25 88 GLY A O 1
ATOM 705 N N . ALA A 1 89 ? 4.329 -3.503 -15.193 1.00 87.94 89 ALA A N 1
ATOM 706 C CA . ALA A 1 89 ? 5.033 -4.139 -16.307 1.00 87.94 89 ALA A CA 1
ATOM 707 C C . ALA A 1 89 ? 6.568 -4.003 -16.219 1.00 87.94 89 ALA A C 1
ATOM 709 O O . ALA A 1 89 ? 7.294 -4.819 -16.785 1.00 87.94 89 ALA A O 1
ATOM 710 N N . ASP A 1 90 ? 7.056 -2.995 -15.495 1.00 87.06 90 ASP A N 1
ATOM 711 C CA . ASP A 1 90 ? 8.467 -2.760 -15.171 1.00 87.06 90 ASP A CA 1
ATOM 712 C C . ASP A 1 90 ? 8.980 -3.625 -14.000 1.00 87.06 90 ASP A C 1
ATOM 714 O O . ASP A 1 90 ? 10.165 -3.578 -13.668 1.00 87.06 90 ASP A O 1
ATOM 718 N N . GLY A 1 91 ? 8.119 -4.457 -13.404 1.00 86.81 91 GLY A N 1
ATOM 719 C CA . GLY A 1 91 ? 8.481 -5.414 -12.360 1.00 86.81 91 GLY A CA 1
ATOM 720 C C . GLY A 1 91 ? 8.559 -4.826 -10.950 1.00 86.81 91 GLY A C 1
ATOM 721 O O . GLY A 1 91 ? 8.998 -5.529 -10.039 1.00 86.81 91 GLY A O 1
ATOM 722 N N . VAL A 1 92 ? 8.123 -3.579 -10.748 1.00 90.25 92 VAL A N 1
ATOM 723 C CA . VAL A 1 92 ? 8.100 -2.920 -9.430 1.00 90.25 92 VAL A CA 1
ATOM 724 C C . VAL A 1 92 ? 6.672 -2.691 -8.939 1.00 90.25 92 VAL A C 1
ATOM 726 O O . VAL A 1 92 ? 5.708 -2.867 -9.683 1.00 90.25 92 VAL A O 1
ATOM 729 N N . LEU A 1 93 ? 6.500 -2.317 -7.669 1.00 93.94 93 LEU A N 1
ATOM 730 C CA . LEU A 1 93 ? 5.175 -1.970 -7.149 1.00 93.94 93 LEU A CA 1
ATOM 731 C C . LEU A 1 93 ? 4.602 -0.750 -7.890 1.00 93.94 93 LEU A C 1
ATOM 733 O O . LEU A 1 93 ? 5.283 0.254 -8.062 1.00 93.94 93 LEU A O 1
ATOM 737 N N . LYS A 1 94 ? 3.325 -0.817 -8.289 1.00 94.44 94 LYS A N 1
ATOM 738 C CA . LYS A 1 94 ? 2.646 0.228 -9.092 1.00 94.44 94 LYS A CA 1
ATOM 739 C C . LYS A 1 94 ? 2.440 1.557 -8.363 1.00 94.44 94 LYS A C 1
ATOM 741 O O . LYS A 1 94 ? 2.040 2.541 -8.980 1.00 94.44 94 LYS A O 1
ATOM 746 N N . TYR A 1 95 ? 2.605 1.559 -7.045 1.00 93.81 95 TYR A N 1
ATOM 747 C CA . TYR A 1 95 ? 2.217 2.661 -6.178 1.00 93.81 95 TYR A CA 1
ATOM 748 C C . TYR A 1 95 ? 3.463 3.255 -5.537 1.00 93.81 95 TYR A C 1
ATOM 750 O O . TYR A 1 95 ? 4.114 2.576 -4.738 1.00 93.81 95 TYR A O 1
ATOM 758 N N . PHE A 1 96 ? 3.757 4.526 -5.824 1.00 96.00 96 PHE A N 1
ATOM 759 C CA . PHE A 1 96 ? 4.813 5.230 -5.106 1.00 96.00 96 PHE A CA 1
ATOM 760 C C . PHE A 1 96 ? 4.509 5.275 -3.606 1.00 96.00 96 PHE A C 1
ATOM 762 O O . PHE A 1 96 ? 5.369 4.940 -2.794 1.00 96.00 96 PHE A O 1
ATOM 769 N N . THR A 1 97 ? 3.271 5.622 -3.232 1.00 97.75 97 THR A N 1
ATOM 770 C CA . THR A 1 97 ? 2.780 5.478 -1.855 1.00 97.75 97 THR A CA 1
ATOM 771 C C . THR A 1 97 ? 1.381 4.875 -1.811 1.00 97.75 97 THR A C 1
ATOM 773 O O . THR A 1 97 ? 0.497 5.283 -2.565 1.00 97.75 97 THR A O 1
ATOM 776 N N . LEU A 1 98 ? 1.156 3.960 -0.869 1.00 98.56 98 LEU A N 1
ATOM 777 C CA . LEU A 1 98 ? -0.158 3.484 -0.447 1.00 98.56 98 LEU A CA 1
ATOM 778 C C . LEU A 1 98 ? -0.366 3.768 1.042 1.00 98.56 98 LEU A C 1
ATOM 780 O O . LEU A 1 98 ? 0.392 3.285 1.879 1.00 98.56 98 LEU A O 1
ATOM 784 N N . ASN A 1 99 ? -1.455 4.452 1.374 1.00 98.62 99 ASN A N 1
ATOM 785 C CA . ASN A 1 99 ? -1.909 4.670 2.741 1.00 98.62 99 ASN A CA 1
ATOM 786 C C . ASN A 1 99 ? -3.270 4.005 2.969 1.00 98.62 99 ASN A C 1
ATOM 788 O O . ASN A 1 99 ? -4.172 4.120 2.138 1.00 98.62 99 ASN A O 1
ATOM 792 N N . LEU A 1 100 ? -3.445 3.359 4.123 1.00 98.75 100 LEU A N 1
ATOM 793 C CA . LEU A 1 100 ? -4.719 2.782 4.557 1.00 98.75 100 LEU A CA 1
ATOM 794 C C . LEU A 1 100 ? -5.180 3.434 5.859 1.00 98.75 100 LEU A C 1
ATOM 796 O O . LEU A 1 100 ? -4.387 3.620 6.786 1.00 98.75 100 LEU A O 1
ATOM 800 N N . TYR A 1 101 ? -6.468 3.760 5.938 1.00 98.69 101 TYR A N 1
ATOM 801 C CA . TYR A 1 101 ? -7.059 4.508 7.046 1.00 98.69 101 TYR A CA 1
ATOM 802 C C . TYR A 1 101 ? -8.263 3.788 7.643 1.00 98.69 101 TYR A C 1
ATO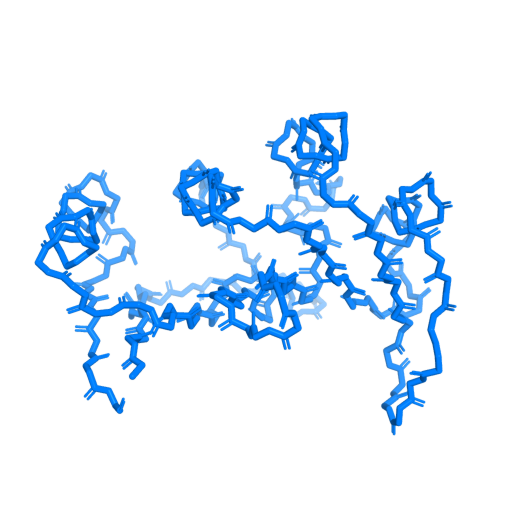M 804 O O . TYR A 1 101 ? -8.932 3.021 6.959 1.00 98.69 101 TYR A O 1
ATOM 812 N N . ALA A 1 102 ? -8.558 4.104 8.903 1.00 97.81 102 ALA A N 1
ATOM 813 C CA . ALA A 1 102 ? -9.815 3.772 9.565 1.00 97.81 102 ALA A CA 1
ATOM 814 C C . ALA A 1 102 ? -10.320 4.969 10.368 1.00 97.81 102 ALA A C 1
ATOM 816 O O . ALA A 1 102 ? -9.588 5.518 11.199 1.00 97.81 102 ALA A O 1
ATOM 817 N N . GLY A 1 103 ? -11.552 5.410 10.118 1.00 96.12 103 GLY A N 1
ATOM 818 C CA . GLY A 1 103 ? -12.145 6.568 10.788 1.00 96.12 103 GLY A CA 1
ATOM 819 C C . GLY A 1 103 ? -11.279 7.829 10.679 1.00 96.12 103 GLY A C 1
ATOM 820 O O . GLY A 1 103 ? -11.150 8.581 11.645 1.00 96.12 103 GLY A O 1
ATOM 821 N N . GLY A 1 104 ? -10.607 8.015 9.537 1.00 94.75 104 GLY A N 1
ATOM 822 C CA . GLY A 1 104 ? -9.691 9.133 9.279 1.00 94.75 104 GLY A CA 1
ATOM 823 C C . GLY A 1 104 ? -8.302 9.021 9.923 1.00 94.75 104 GLY A C 1
ATOM 824 O O . GLY A 1 104 ? -7.478 9.911 9.729 1.00 94.75 104 GLY A O 1
ATOM 825 N N . LYS A 1 105 ? -8.004 7.946 10.661 1.00 97.25 105 LYS A N 1
ATOM 826 C CA . LYS A 1 105 ? -6.677 7.697 11.246 1.00 97.25 105 LYS A CA 1
ATOM 827 C C . LYS A 1 105 ? -5.859 6.785 10.344 1.00 97.25 105 LYS A C 1
ATOM 829 O O . LYS A 1 105 ? -6.365 5.764 9.892 1.00 97.25 105 LYS A O 1
ATOM 834 N N . LEU A 1 106 ? -4.597 7.141 10.116 1.00 98.06 106 LEU A N 1
ATOM 835 C CA . LEU A 1 106 ? -3.654 6.321 9.357 1.00 98.06 106 LEU A CA 1
ATOM 836 C C . LEU A 1 106 ? -3.363 5.021 10.122 1.00 98.06 106 LEU A C 1
ATOM 838 O O . LEU A 1 106 ? -3.056 5.060 11.314 1.00 98.06 106 LEU A O 1
ATOM 842 N N . LEU A 1 107 ? -3.475 3.881 9.443 1.00 97.88 107 LEU A N 1
ATOM 843 C CA . LEU A 1 107 ? -3.189 2.553 9.993 1.00 97.88 107 LEU A CA 1
ATOM 844 C C . LEU A 1 107 ? -1.898 1.959 9.434 1.00 97.88 107 LEU A C 1
ATOM 846 O O . LEU A 1 107 ? -1.144 1.312 10.162 1.00 97.88 107 LEU A O 1
ATOM 850 N N . PHE A 1 108 ? -1.667 2.181 8.147 1.00 98.44 108 PHE A N 1
ATOM 851 C CA . PHE A 1 108 ? -0.568 1.607 7.391 1.00 98.44 108 PHE A CA 1
ATOM 852 C C . PHE A 1 108 ? -0.146 2.581 6.301 1.00 98.44 108 PHE A C 1
ATOM 854 O O . PHE A 1 108 ? -1.001 3.213 5.679 1.00 98.44 108 PHE A O 1
ATOM 861 N N . SER A 1 109 ? 1.157 2.670 6.073 1.00 98.50 109 SER A N 1
ATOM 862 C CA . SER A 1 109 ? 1.737 3.395 4.954 1.00 98.50 109 SER A CA 1
ATOM 863 C C . SER A 1 109 ? 2.852 2.558 4.339 1.00 98.50 109 SER A C 1
ATOM 865 O O . SER A 1 109 ? 3.680 2.002 5.061 1.00 98.50 109 SER A O 1
ATOM 867 N N . SER A 1 110 ? 2.835 2.455 3.017 1.00 98.00 110 SER A N 1
ATOM 868 C CA . SER A 1 110 ? 3.874 1.855 2.193 1.00 98.00 110 SER A CA 1
ATOM 869 C C . SER A 1 110 ? 4.336 2.903 1.203 1.00 98.00 110 SER A C 1
ATOM 871 O O . SER A 1 110 ? 3.637 3.141 0.223 1.00 98.00 110 SER A O 1
ATOM 873 N N . SER A 1 111 ? 5.487 3.506 1.457 1.00 95.38 111 SER A N 1
ATOM 874 C CA . SER A 1 111 ? 6.057 4.597 0.665 1.00 95.38 111 SER A CA 1
ATOM 875 C C . SER A 1 111 ? 7.257 4.118 -0.144 1.00 95.38 111 SER A C 1
ATOM 877 O O . SER A 1 111 ? 7.788 3.033 0.105 1.00 95.38 111 SER A O 1
ATOM 879 N N . HIS A 1 112 ? 7.674 4.930 -1.117 1.00 94.25 112 HIS A N 1
ATOM 880 C CA . HIS A 1 112 ? 8.824 4.667 -1.982 1.00 94.25 112 HIS A CA 1
ATOM 881 C C . HIS A 1 112 ? 8.781 3.268 -2.602 1.00 94.25 112 HIS A C 1
ATOM 883 O O . HIS A 1 112 ? 9.727 2.496 -2.502 1.00 94.25 112 HIS A O 1
ATOM 889 N N . TYR A 1 113 ? 7.643 2.916 -3.207 1.00 94.56 113 TYR A N 1
ATOM 890 C CA . TYR A 1 113 ? 7.433 1.592 -3.805 1.00 94.56 113 TYR A CA 1
ATOM 891 C C . TYR A 1 113 ? 7.604 0.443 -2.805 1.00 94.56 113 TYR A C 1
ATOM 893 O O . TYR A 1 113 ? 7.969 -0.659 -3.189 1.00 94.56 113 TYR A O 1
ATOM 901 N N . GLY A 1 114 ? 7.344 0.685 -1.518 1.00 93.94 114 GLY A N 1
ATOM 902 C CA . GLY A 1 114 ? 7.389 -0.329 -0.470 1.00 93.94 114 GLY A CA 1
ATOM 903 C C . GLY A 1 114 ? 8.726 -0.472 0.257 1.00 93.94 114 GLY A C 1
ATOM 904 O O . GLY A 1 114 ? 8.778 -1.276 1.186 1.00 93.94 114 GLY A O 1
ATOM 905 N N . SER A 1 115 ? 9.773 0.295 -0.076 1.00 92.38 115 SER A N 1
ATOM 906 C CA . SER A 1 115 ? 11.012 0.282 0.728 1.00 92.38 115 SER A CA 1
ATOM 907 C C . SER A 1 115 ? 10.830 0.891 2.117 1.00 92.38 115 SER A C 1
ATOM 909 O O . SER A 1 115 ? 11.579 0.559 3.037 1.00 92.38 115 SER A O 1
ATOM 911 N N . GLU A 1 116 ? 9.800 1.718 2.310 1.00 94.88 116 GLU A N 1
ATOM 912 C CA . GLU A 1 116 ? 9.461 2.299 3.604 1.00 94.88 116 GLU A CA 1
ATOM 913 C C . GLU A 1 116 ? 8.062 1.862 4.045 1.00 94.88 116 GLU A C 1
ATOM 915 O O . GLU A 1 116 ? 7.049 2.301 3.497 1.00 94.88 116 GLU A O 1
ATOM 920 N N . ILE A 1 117 ? 7.994 1.008 5.072 1.00 97.31 117 ILE A N 1
ATOM 921 C CA . ILE A 1 117 ? 6.726 0.572 5.663 1.00 97.31 117 ILE A CA 1
ATOM 922 C C . ILE A 1 117 ? 6.568 1.147 7.066 1.00 97.31 117 ILE A C 1
ATOM 924 O O . ILE A 1 117 ? 7.368 0.872 7.965 1.00 97.31 117 ILE A O 1
ATOM 928 N N . TYR A 1 118 ? 5.456 1.849 7.272 1.00 97.81 118 TYR A N 1
ATOM 929 C CA . TYR A 1 118 ? 5.014 2.343 8.567 1.00 97.81 118 TYR A CA 1
ATOM 930 C C . TYR A 1 118 ? 3.749 1.615 9.008 1.00 97.81 118 TYR A C 1
ATOM 932 O O . TYR A 1 118 ? 2.707 1.654 8.349 1.00 97.81 118 TYR A O 1
ATOM 940 N N . TRP A 1 119 ? 3.826 0.991 10.175 1.00 97.62 119 TRP A N 1
ATOM 941 C CA . TRP A 1 119 ? 2.743 0.234 10.779 1.00 97.62 119 TRP A CA 1
ATOM 942 C C . TRP A 1 119 ? 2.298 0.912 12.077 1.00 97.62 119 TRP A C 1
ATOM 944 O O . TRP A 1 119 ? 3.047 0.999 13.054 1.00 97.62 119 TRP A O 1
ATOM 954 N N . MET A 1 120 ? 1.076 1.444 12.108 1.00 96.81 120 MET A N 1
ATOM 955 C CA . MET A 1 120 ? 0.671 2.360 13.183 1.00 96.81 120 MET A CA 1
ATOM 956 C C . MET A 1 120 ? 0.211 1.651 14.459 1.00 96.81 120 MET A C 1
ATOM 958 O O . MET A 1 120 ? 0.153 2.278 15.517 1.00 96.81 120 MET A O 1
ATOM 962 N N . LYS A 1 121 ? -0.088 0.349 14.390 1.00 92.69 121 LYS A N 1
ATOM 963 C CA . LYS A 1 121 ? -0.607 -0.432 15.519 1.00 92.69 121 LYS A CA 1
ATOM 964 C C . LYS A 1 121 ? 0.487 -1.266 16.184 1.00 92.69 121 LYS A C 1
ATOM 966 O O . LYS A 1 121 ? 1.159 -2.043 15.523 1.00 92.69 121 LYS A O 1
ATOM 971 N N . ASP A 1 122 ? 0.615 -1.184 17.502 1.00 93.81 122 ASP A N 1
ATOM 972 C CA . ASP A 1 122 ? 1.669 -1.867 18.266 1.00 93.81 122 ASP A CA 1
ATOM 973 C C . ASP A 1 122 ? 1.123 -2.842 19.325 1.00 93.81 122 ASP A C 1
ATOM 975 O O . ASP A 1 122 ? 1.794 -3.148 20.311 1.00 93.81 122 ASP A O 1
ATOM 979 N N . SER A 1 123 ? -0.099 -3.351 19.126 1.00 94.94 123 SER A N 1
ATOM 980 C CA . SER A 1 123 ? -0.664 -4.373 20.014 1.00 94.94 123 SER A CA 1
ATOM 981 C C . SER A 1 123 ? 0.117 -5.690 19.916 1.00 94.94 123 SER A C 1
ATOM 983 O O . SER A 1 123 ? 0.765 -5.964 18.906 1.00 94.94 123 SER A O 1
ATOM 985 N N . PHE A 1 124 ? 0.012 -6.555 20.931 1.00 96.00 124 PHE A N 1
ATOM 986 C CA . PHE A 1 124 ? 0.679 -7.866 20.918 1.00 96.00 124 PHE A CA 1
ATOM 987 C C . PHE A 1 124 ? 0.334 -8.715 19.688 1.00 96.00 124 PHE A C 1
ATOM 989 O O . PHE A 1 124 ? 1.198 -9.430 19.186 1.00 96.00 124 PHE A O 1
ATOM 996 N N . ALA A 1 125 ? -0.901 -8.625 19.186 1.00 96.19 125 ALA A N 1
ATOM 997 C CA . ALA A 1 125 ? -1.315 -9.343 17.984 1.00 96.19 125 ALA A CA 1
ATOM 998 C C . ALA A 1 125 ? -0.585 -8.827 16.733 1.00 96.19 125 ALA A C 1
ATOM 1000 O O . ALA A 1 125 ? -0.148 -9.621 15.904 1.00 96.19 125 ALA A O 1
ATOM 1001 N N . GLU A 1 126 ? -0.398 -7.510 16.630 1.00 95.94 126 GLU A N 1
ATOM 1002 C CA . GLU A 1 126 ? 0.295 -6.882 15.499 1.00 95.94 126 GLU A CA 1
ATOM 1003 C C . GLU A 1 126 ? 1.797 -7.136 15.542 1.00 95.94 126 GLU A C 1
ATOM 1005 O O . GLU A 1 126 ? 2.386 -7.529 14.540 1.00 95.94 126 GLU A O 1
ATOM 1010 N N . ILE A 1 127 ? 2.409 -6.999 16.721 1.00 96.75 127 ILE A N 1
ATOM 1011 C CA . ILE A 1 127 ? 3.818 -7.348 16.924 1.00 96.75 127 ILE A CA 1
ATOM 1012 C C . ILE A 1 127 ? 4.035 -8.828 16.587 1.00 96.75 127 ILE A C 1
ATOM 1014 O O . ILE A 1 127 ? 4.968 -9.163 15.862 1.00 96.75 127 ILE A O 1
ATOM 1018 N N . GLY A 1 128 ? 3.153 -9.716 17.056 1.00 97.44 128 GLY A N 1
ATOM 1019 C CA . GLY A 1 128 ? 3.213 -11.143 16.742 1.00 97.44 128 GLY A CA 1
ATOM 1020 C C . GLY A 1 128 ? 3.104 -11.426 15.242 1.00 97.44 128 GLY A C 1
ATOM 1021 O O . GLY A 1 128 ? 3.876 -12.227 14.718 1.00 97.44 128 GLY A O 1
ATOM 1022 N N . PHE A 1 129 ? 2.199 -10.740 14.540 1.00 97.62 129 PHE A N 1
ATOM 1023 C CA . PHE A 1 129 ? 2.085 -10.822 13.085 1.00 97.62 129 PHE A CA 1
ATOM 1024 C C . PHE A 1 129 ? 3.382 -10.393 12.385 1.00 97.62 129 PHE A C 1
ATOM 1026 O O . PHE A 1 129 ? 3.919 -11.169 11.596 1.00 97.62 129 PHE A O 1
ATOM 1033 N N . LEU A 1 130 ? 3.933 -9.221 12.720 1.00 97.31 130 LEU A N 1
ATOM 1034 C CA . LEU A 1 130 ? 5.174 -8.733 12.110 1.00 97.31 130 LEU A CA 1
ATOM 1035 C C . LEU A 1 130 ? 6.364 -9.658 12.406 1.00 97.31 130 LEU A C 1
ATOM 1037 O O . LEU A 1 130 ? 7.157 -9.933 11.513 1.00 97.31 130 LEU A O 1
ATOM 1041 N N . MET A 1 131 ? 6.458 -10.223 13.615 1.00 96.75 131 MET A N 1
ATOM 1042 C CA . MET A 1 131 ? 7.484 -11.222 13.950 1.00 96.75 131 MET A CA 1
ATOM 1043 C C . MET A 1 131 ? 7.358 -12.518 13.139 1.00 96.75 131 MET A C 1
ATOM 1045 O O . MET A 1 131 ? 8.361 -13.180 12.878 1.00 96.75 131 MET A O 1
ATOM 1049 N N . MET A 1 132 ? 6.141 -12.942 12.790 1.00 97.44 132 MET A N 1
ATOM 1050 C CA . MET A 1 132 ? 5.948 -14.091 11.897 1.00 97.44 132 MET A CA 1
ATOM 1051 C C . MET A 1 132 ? 6.306 -13.730 10.457 1.00 97.44 132 MET A C 1
ATOM 1053 O O . MET A 1 132 ? 6.914 -14.542 9.761 1.00 97.44 132 MET A O 1
ATOM 1057 N N . LEU A 1 133 ? 5.970 -12.511 10.036 1.00 96.38 133 LEU A N 1
ATOM 1058 C CA . LEU A 1 133 ? 6.271 -12.003 8.708 1.00 96.38 133 LEU A CA 1
ATOM 1059 C C . LEU A 1 133 ? 7.785 -11.943 8.459 1.00 96.38 133 LEU A C 1
ATOM 1061 O O . LEU A 1 133 ? 8.242 -12.474 7.452 1.00 96.38 133 LEU A O 1
ATOM 1065 N N . THR A 1 134 ? 8.570 -11.400 9.397 1.00 95.12 134 THR A N 1
ATOM 1066 C CA . THR A 1 134 ? 10.039 -11.316 9.259 1.00 95.12 134 THR A CA 1
ATOM 1067 C C . THR A 1 134 ? 10.709 -12.688 9.202 1.00 95.12 134 THR A C 1
ATOM 1069 O O . THR A 1 134 ? 11.679 -12.888 8.480 1.00 95.12 134 THR A O 1
ATOM 1072 N N . LYS A 1 135 ? 10.161 -13.689 9.901 1.00 95.44 135 LYS A N 1
ATOM 1073 C CA . LYS A 1 135 ? 10.640 -15.079 9.804 1.00 95.44 135 LYS A CA 1
ATOM 1074 C C . LYS A 1 135 ? 10.322 -15.723 8.459 1.00 95.44 135 LYS A C 1
ATOM 1076 O O . LYS A 1 135 ? 11.061 -16.596 8.012 1.00 95.44 135 LYS A O 1
ATOM 1081 N N . LYS A 1 136 ? 9.190 -15.354 7.860 1.00 96.50 136 LYS A N 1
ATOM 1082 C CA . LYS A 1 136 ? 8.717 -15.911 6.591 1.00 96.50 136 LYS A CA 1
ATOM 1083 C C . LYS A 1 136 ? 9.412 -15.277 5.388 1.00 96.50 136 LYS A C 1
ATOM 1085 O O . LYS A 1 136 ? 9.668 -15.977 4.414 1.00 96.50 136 LYS A O 1
ATOM 1090 N N . TYR A 1 137 ? 9.714 -13.984 5.467 1.00 94.56 137 TYR A N 1
ATOM 1091 C CA . TYR A 1 137 ? 10.318 -13.200 4.395 1.00 94.56 137 TYR A CA 1
ATOM 1092 C C . TYR A 1 137 ? 11.674 -12.649 4.850 1.00 94.56 137 TYR A C 1
ATOM 1094 O O . TYR A 1 137 ? 11.708 -11.579 5.456 1.00 94.56 137 TYR A O 1
ATOM 1102 N N . PRO A 1 138 ? 12.790 -13.341 4.536 1.00 90.25 138 PRO A N 1
ATOM 1103 C CA . PRO A 1 138 ? 14.130 -12.955 4.989 1.00 90.25 138 PRO A CA 1
ATOM 1104 C C . PRO A 1 138 ? 14.557 -11.537 4.596 1.00 90.25 138 PRO A C 1
ATOM 1106 O O . PRO A 1 138 ? 15.377 -10.941 5.284 1.00 90.25 138 PRO A O 1
ATOM 1109 N N . LEU A 1 139 ? 13.965 -10.978 3.533 1.00 91.69 139 LEU A N 1
ATOM 1110 C CA . LEU A 1 139 ? 14.231 -9.604 3.113 1.00 91.69 139 LEU A CA 1
ATOM 1111 C C . LEU A 1 139 ? 13.826 -8.564 4.174 1.00 91.69 139 LEU A C 1
ATOM 1113 O O . LEU A 1 139 ? 14.308 -7.439 4.128 1.00 91.69 139 LEU A O 1
ATOM 1117 N N . ILE A 1 140 ? 12.923 -8.913 5.100 1.00 94.00 140 ILE A N 1
ATOM 1118 C CA . ILE A 1 140 ? 12.514 -8.064 6.220 1.00 94.00 140 ILE A CA 1
ATOM 1119 C C . ILE A 1 140 ? 13.373 -8.455 7.423 1.00 94.00 140 ILE A C 1
ATOM 1121 O O . ILE A 1 140 ? 13.106 -9.452 8.097 1.00 94.00 140 ILE A O 1
ATOM 1125 N N . LYS A 1 141 ? 14.396 -7.653 7.721 1.00 92.81 141 LYS A N 1
ATOM 1126 C CA . LYS A 1 141 ? 15.342 -7.905 8.820 1.00 92.81 141 LYS A CA 1
ATOM 1127 C C . LYS A 1 141 ? 14.681 -7.833 10.188 1.00 92.81 141 LYS A C 1
ATOM 1129 O O . LYS A 1 141 ? 15.065 -8.547 11.113 1.00 92.81 141 LYS A O 1
ATOM 1134 N N . GLY A 1 142 ? 13.705 -6.945 10.324 1.00 94.62 142 GLY A N 1
ATOM 1135 C CA . GLY A 1 142 ? 13.112 -6.623 11.608 1.00 94.62 142 GLY A CA 1
ATOM 1136 C C . GLY A 1 142 ? 12.164 -5.443 11.519 1.00 94.62 142 GLY A C 1
ATOM 1137 O O . GLY A 1 142 ? 11.708 -5.058 10.442 1.00 94.62 142 GLY A O 1
ATOM 1138 N N . PHE A 1 143 ? 11.849 -4.892 12.682 1.00 95.81 143 PHE A N 1
ATOM 1139 C CA . PHE A 1 143 ? 11.113 -3.648 12.800 1.00 95.81 143 PHE A CA 1
ATOM 1140 C C . PHE A 1 143 ? 11.474 -2.955 14.109 1.00 95.81 143 PHE A C 1
ATOM 1142 O O . PHE A 1 143 ? 11.682 -3.608 15.134 1.00 95.81 143 PHE A O 1
ATOM 1149 N N . ASP A 1 144 ? 11.457 -1.631 14.075 1.00 93.94 144 ASP A N 1
ATOM 1150 C CA . ASP A 1 144 ? 11.758 -0.775 15.213 1.00 93.94 144 ASP A CA 1
ATOM 1151 C C . ASP A 1 144 ? 10.520 -0.032 15.692 1.00 93.94 144 ASP A C 1
ATOM 1153 O O . ASP A 1 144 ? 9.669 0.387 14.903 1.00 93.94 144 ASP A O 1
ATOM 1157 N N . LYS A 1 145 ? 10.441 0.190 17.006 1.00 90.88 145 LYS A N 1
ATOM 1158 C CA . LYS A 1 145 ? 9.424 1.054 17.603 1.00 90.88 145 LYS A CA 1
ATOM 1159 C C . LYS A 1 145 ? 9.947 2.485 17.688 1.00 90.88 145 LYS A C 1
ATOM 1161 O O . LYS A 1 145 ? 10.911 2.741 18.405 1.00 90.88 145 LYS A O 1
ATOM 1166 N N . ARG A 1 146 ? 9.271 3.404 16.997 1.00 84.19 146 ARG A N 1
ATOM 1167 C CA . ARG A 1 146 ? 9.499 4.854 17.076 1.00 84.19 146 ARG A CA 1
ATOM 1168 C C . ARG A 1 146 ? 8.284 5.588 17.636 1.00 84.19 146 ARG A C 1
ATOM 1170 O O . ARG A 1 146 ? 7.132 5.127 17.410 1.00 84.19 146 ARG A O 1
#